Protein AF-A0A1G4W9T1-F1 (afdb_monomer)

Secondary structure (DSSP, 8-state):
--HHHHHHHHHHHHHHHHHHHHHHHHHHHHHHHHHHHHHHHHGGGSEEBTEEHHHHH-HHHHHHHHHHHHHHHHHHHHHHHHHHHHHHHHHHHHHHHHHHHHHHHHHHHT-

Radius of gyration: 24.21 Å; Cα contacts (8 Å, |Δi|>4): 44; chains: 1; bounding box: 53×16×70 Å

Mean predicted aligned error: 12.35 Å

Foldseek 3Di:
DDPVVVVLVVVLVVLVVVVVCVVVLVVVVVVLVVCLVCVLVVQQCDQDPPGRVCVVVNSVVSSVVVVVVSVVVVVVVVVVSVVVSVVVVVVSVVVNVVSVVVVVVVVVVVD

Solvent-accessible surface area (backbone atoms only — not comparable to full-atom values): 6112 Å² total; per-residue (Å²): 136,53,77,65,60,56,50,53,55,50,51,52,50,52,53,50,49,55,59,68,46,48,64,62,54,51,52,54,50,52,49,52,52,51,49,55,69,48,38,36,73,52,57,29,68,46,72,46,106,84,51,30,45,30,81,76,65,35,54,67,56,35,32,51,55,38,43,58,50,43,65,55,48,50,57,52,53,51,48,55,52,49,51,54,52,51,50,52,50,54,53,51,50,53,51,52,53,52,52,52,53,54,52,52,54,49,60,61,74,76,106

Organism: NCBI:txid329186

Sequence (111 aa):
MNNLEKNLDEEERQLKEQLARLPKKKWQIWRLILVGLLGPFILPYLPMKRGPLSERMGYEDSVLLFGGIYLLVIPIACYMHFQKVNQEMCAIESKLIRLKFKKSEITENDI

pLDDT: mean 72.71, std 6.56, range [51.09, 82.19]

Structure (mmCIF, N/CA/C/O backbone):
data_AF-A0A1G4W9T1-F1
#
_entry.id   AF-A0A1G4W9T1-F1
#
loop_
_atom_site.group_PDB
_atom_site.id
_atom_site.type_symbol
_atom_site.label_atom_id
_atom_site.label_alt_id
_atom_site.label_comp_id
_atom_site.label_asym_id
_atom_site.label_entity_id
_atom_site.label_seq_id
_atom_site.pdbx_PDB_ins_code
_atom_site.Cartn_x
_atom_site.Cartn_y
_atom_site.Cartn_z
_atom_site.occupancy
_atom_site.B_iso_or_equiv
_atom_site.auth_seq_id
_atom_site.auth_comp_id
_atom_site.auth_asym_id
_atom_site.auth_atom_id
_atom_site.pdbx_PDB_model_num
ATOM 1 N N . MET A 1 1 ? -31.048 -4.977 31.029 1.00 51.09 1 MET A N 1
ATOM 2 C CA . MET A 1 1 ? -30.233 -4.827 29.804 1.00 51.09 1 MET A CA 1
ATOM 3 C C . MET A 1 1 ? -31.074 -4.135 28.753 1.00 51.09 1 MET A C 1
ATOM 5 O O . MET A 1 1 ? -31.972 -4.746 28.179 1.00 51.09 1 MET A O 1
ATOM 9 N N . ASN A 1 2 ? -30.852 -2.835 28.598 1.00 72.19 2 ASN A N 1
ATOM 10 C CA . ASN A 1 2 ? -31.651 -1.974 27.730 1.00 72.19 2 ASN A CA 1
ATOM 11 C C . ASN A 1 2 ? -31.285 -2.224 26.251 1.00 72.19 2 ASN A C 1
ATOM 13 O O . ASN A 1 2 ? -30.133 -2.527 25.942 1.00 72.19 2 ASN A O 1
ATOM 17 N N . ASN A 1 3 ? -32.230 -2.068 25.313 1.00 71.56 3 ASN A N 1
ATOM 18 C CA . ASN A 1 3 ? -31.944 -2.166 23.862 1.00 71.56 3 ASN A CA 1
ATOM 19 C C . ASN A 1 3 ? -30.837 -1.191 23.412 1.00 71.56 3 ASN A C 1
ATOM 21 O O . ASN A 1 3 ? -30.147 -1.431 22.421 1.00 71.56 3 ASN A O 1
ATOM 25 N N . LEU A 1 4 ? -30.663 -0.101 24.162 1.00 68.94 4 LEU A N 1
ATOM 26 C CA . LEU A 1 4 ? -29.608 0.886 23.978 1.00 68.94 4 LEU A CA 1
ATOM 27 C C . LEU A 1 4 ? -28.219 0.294 24.272 1.00 68.94 4 LEU A C 1
ATOM 29 O O . LEU A 1 4 ? -27.311 0.407 23.459 1.00 68.94 4 LEU A O 1
ATOM 33 N N . GLU A 1 5 ? -28.088 -0.413 25.391 1.00 67.19 5 GLU A N 1
ATOM 34 C CA . GLU A 1 5 ? -26.847 -1.042 25.854 1.00 67.19 5 GLU A CA 1
ATOM 35 C C . GLU A 1 5 ? -26.369 -2.127 24.874 1.00 67.19 5 GLU A C 1
ATOM 37 O O . GLU A 1 5 ? -25.197 -2.174 24.509 1.00 67.19 5 GLU A O 1
ATOM 42 N N . LYS A 1 6 ? -27.313 -2.922 24.348 1.00 74.69 6 LYS A N 1
ATOM 43 C CA . LYS A 1 6 ? -27.054 -3.918 23.297 1.00 74.69 6 LYS A CA 1
ATOM 44 C C . LYS A 1 6 ? -26.558 -3.291 21.988 1.00 74.69 6 LYS A C 1
ATOM 46 O O . LYS A 1 6 ? -25.653 -3.840 21.374 1.00 74.69 6 LYS A O 1
ATOM 51 N N . ASN A 1 7 ? -27.122 -2.154 21.568 1.00 77.38 7 ASN A N 1
ATOM 52 C CA . ASN A 1 7 ? -26.664 -1.449 20.363 1.00 77.38 7 ASN A CA 1
ATOM 53 C C . ASN A 1 7 ? -25.255 -0.865 20.533 1.00 77.38 7 ASN A C 1
ATOM 55 O O . ASN A 1 7 ? -24.448 -0.950 19.613 1.00 77.38 7 ASN A O 1
ATOM 59 N N . LEU A 1 8 ? -24.946 -0.312 21.711 1.00 72.19 8 LEU A N 1
ATOM 60 C CA . LEU A 1 8 ? -23.616 0.221 22.022 1.00 72.19 8 LEU A CA 1
ATOM 61 C C . LEU A 1 8 ? -22.531 -0.867 21.981 1.00 72.19 8 LEU A C 1
ATOM 63 O O . LEU A 1 8 ? -21.461 -0.637 21.420 1.00 72.19 8 LEU A O 1
ATOM 67 N N . ASP A 1 9 ? -22.803 -2.049 22.540 1.00 76.44 9 ASP A N 1
ATOM 68 C CA . ASP A 1 9 ? -21.869 -3.183 22.494 1.00 76.44 9 ASP A CA 1
ATOM 69 C C . ASP A 1 9 ? -21.666 -3.718 21.063 1.00 76.44 9 ASP A C 1
ATOM 71 O O . ASP A 1 9 ? -20.545 -4.065 20.677 1.00 76.44 9 ASP A O 1
ATOM 75 N N . GLU A 1 10 ? -22.719 -3.727 20.239 1.00 81.31 10 GLU A N 1
ATOM 76 C CA . GLU A 1 10 ? -22.633 -4.130 18.831 1.00 81.31 10 GLU A CA 1
ATOM 77 C C . GLU A 1 10 ? -21.798 -3.133 18.001 1.00 81.31 10 GLU A C 1
ATOM 79 O O . GLU A 1 10 ? -20.928 -3.541 17.225 1.00 81.31 10 GLU A O 1
ATOM 84 N N . GLU A 1 11 ? -21.991 -1.823 18.206 1.00 74.81 11 GLU A N 1
ATOM 85 C CA . GLU A 1 11 ? -21.179 -0.773 17.573 1.00 74.81 11 GLU A CA 1
ATOM 86 C C . GLU A 1 11 ? -19.704 -0.859 17.996 1.00 74.81 11 GLU A C 1
ATOM 88 O O . GLU A 1 11 ? -18.811 -0.762 17.148 1.00 74.81 11 GLU A O 1
ATOM 93 N N . GLU A 1 12 ? -19.420 -1.103 19.281 1.00 74.38 12 GLU A N 1
ATOM 94 C CA . GLU A 1 12 ? -18.051 -1.280 19.782 1.00 74.38 12 GLU A CA 1
ATOM 95 C C . GLU A 1 12 ? -17.368 -2.495 19.129 1.00 74.38 12 GLU A C 1
ATOM 97 O O . GLU A 1 12 ? -16.196 -2.430 18.733 1.00 74.38 12 GLU A O 1
ATOM 102 N N . ARG A 1 13 ? -18.109 -3.596 18.943 1.00 77.88 13 ARG A N 1
ATOM 103 C CA . ARG A 1 13 ? -17.638 -4.789 18.224 1.00 77.88 13 ARG A CA 1
ATOM 104 C C . ARG A 1 13 ? -17.318 -4.492 16.762 1.00 77.88 13 ARG A C 1
ATOM 106 O O . ARG A 1 13 ? -16.250 -4.881 16.289 1.00 77.88 13 ARG A O 1
ATOM 113 N N . GLN A 1 14 ? -18.186 -3.763 16.062 1.00 78.50 14 GLN A N 1
ATOM 114 C CA . GLN A 1 14 ? -17.958 -3.375 14.668 1.00 78.50 14 GLN A CA 1
ATOM 115 C C . GLN A 1 14 ? -16.753 -2.438 14.514 1.00 78.50 14 GLN A C 1
ATOM 117 O O . GLN A 1 14 ? -15.969 -2.588 13.575 1.00 78.50 14 GLN A O 1
ATOM 122 N N . LEU A 1 15 ? -16.554 -1.502 15.446 1.00 69.94 15 LEU A N 1
ATOM 123 C CA . LEU A 1 15 ? -15.378 -0.625 15.479 1.00 69.94 15 LEU A CA 1
ATOM 124 C C . LEU A 1 15 ? -14.086 -1.420 15.720 1.00 69.94 15 LEU A C 1
ATOM 126 O O . LEU A 1 15 ? -13.090 -1.185 15.032 1.00 69.94 15 LEU A O 1
ATOM 130 N N . LYS A 1 16 ? -14.104 -2.413 16.619 1.00 70.81 16 LYS A N 1
ATOM 131 C CA . LYS A 1 16 ? -12.974 -3.339 16.823 1.00 70.81 16 LYS A CA 1
ATOM 132 C C . LYS A 1 16 ? -12.699 -4.198 15.592 1.00 70.81 16 LYS A C 1
ATOM 134 O O . LYS A 1 16 ? -11.536 -4.389 15.246 1.00 70.81 16 LYS A O 1
ATOM 139 N N . GLU A 1 17 ? -13.725 -4.672 14.889 1.00 75.38 17 GLU A N 1
ATOM 140 C 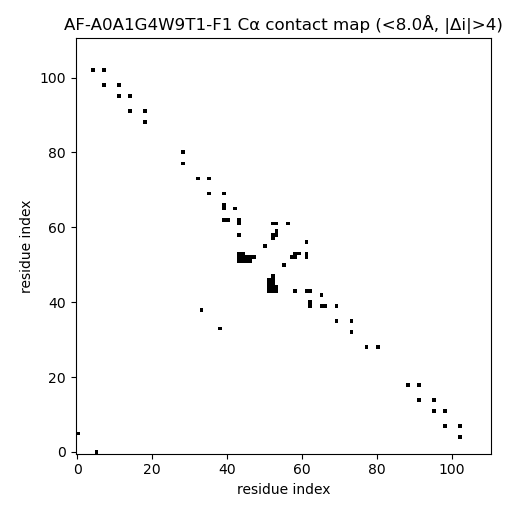CA . GLU A 1 17 ? -13.541 -5.385 13.621 1.00 75.38 17 GLU A CA 1
ATOM 141 C C . GLU A 1 17 ? -12.964 -4.489 12.522 1.00 75.38 17 GLU A C 1
ATOM 143 O O . GLU A 1 17 ? -12.104 -4.930 11.759 1.00 75.38 17 GLU A O 1
ATOM 148 N N . GLN A 1 18 ? -13.389 -3.226 12.434 1.00 66.75 18 GLN A N 1
ATOM 149 C CA . GLN A 1 18 ? -12.793 -2.256 11.512 1.00 66.75 18 GLN A CA 1
ATOM 150 C C . GLN A 1 18 ? -11.319 -2.006 11.851 1.00 66.75 18 GLN A C 1
ATOM 152 O O . GLN A 1 18 ? -10.478 -1.997 10.948 1.00 66.75 18 GLN A O 1
ATOM 157 N N . LEU A 1 19 ? -10.985 -1.922 13.144 1.00 65.94 19 LEU A N 1
ATOM 158 C 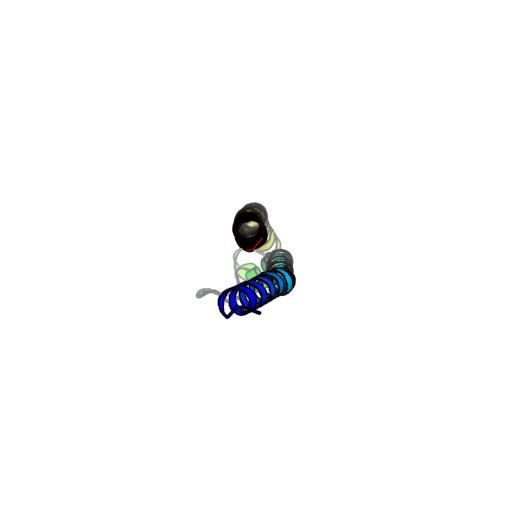CA . LEU A 1 19 ? -9.605 -1.854 13.621 1.00 65.94 19 LEU A CA 1
ATOM 159 C C . LEU A 1 19 ? -8.812 -3.123 13.257 1.00 65.94 19 LEU A C 1
ATOM 161 O O . LEU A 1 19 ? -7.679 -3.046 12.791 1.00 65.94 19 LEU A O 1
ATOM 165 N N . ALA A 1 20 ? -9.426 -4.301 13.367 1.00 65.62 20 ALA A N 1
ATOM 166 C CA . ALA A 1 20 ? -8.830 -5.582 12.989 1.00 65.62 20 ALA A CA 1
ATOM 167 C C . ALA A 1 20 ? -8.730 -5.795 11.465 1.00 65.62 20 ALA A C 1
ATOM 169 O O . ALA A 1 20 ? -7.984 -6.663 11.010 1.00 65.62 20 ALA A O 1
ATOM 170 N N . ARG A 1 21 ? -9.424 -4.994 10.644 1.00 64.81 21 ARG A N 1
ATOM 171 C CA . ARG A 1 21 ? -9.265 -4.980 9.178 1.00 64.81 21 ARG A CA 1
ATOM 172 C C . ARG A 1 21 ? -8.112 -4.090 8.699 1.00 64.81 21 ARG A C 1
ATOM 174 O O . ARG A 1 21 ? -7.645 -4.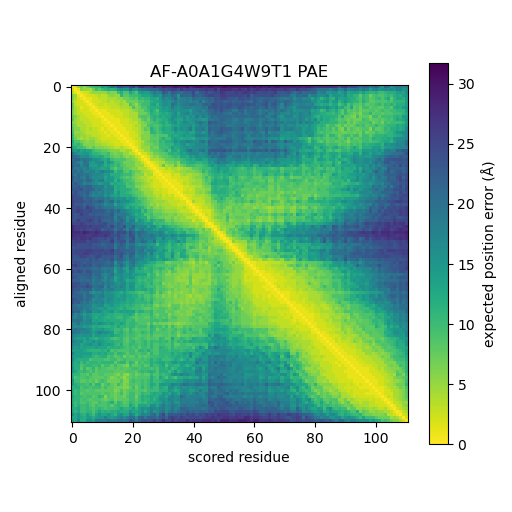294 7.578 1.00 64.81 21 ARG A O 1
ATOM 181 N N . LEU A 1 22 ? -7.578 -3.180 9.521 1.00 62.28 22 LEU A N 1
ATOM 182 C CA . LEU A 1 22 ? -6.371 -2.396 9.201 1.00 62.28 22 LEU A CA 1
ATOM 183 C C . LEU A 1 22 ? -5.126 -3.219 8.799 1.00 62.28 22 LEU A C 1
ATOM 185 O O . LEU A 1 22 ? -4.431 -2.784 7.876 1.00 62.28 22 LEU A O 1
ATOM 189 N N . PRO A 1 23 ? -4.817 -4.410 9.357 1.00 57.22 23 PRO A N 1
ATOM 190 C CA . PRO A 1 23 ? -3.726 -5.239 8.839 1.00 57.22 23 PRO A CA 1
ATOM 191 C C . PRO A 1 23 ? -3.917 -5.657 7.371 1.00 57.22 23 PRO A C 1
ATOM 193 O O . PRO A 1 23 ? -2.926 -5.772 6.653 1.00 57.22 23 PRO A O 1
ATOM 196 N N . LYS A 1 24 ? -5.153 -5.783 6.857 1.00 60.09 24 LYS A N 1
ATOM 197 C CA . LYS A 1 24 ? -5.381 -6.043 5.419 1.00 60.09 24 LYS A CA 1
ATOM 198 C C . LYS A 1 24 ? -4.957 -4.858 4.541 1.00 60.09 24 LYS A C 1
ATOM 200 O O . LYS A 1 24 ? -4.504 -5.071 3.420 1.00 60.09 24 LYS A O 1
ATOM 205 N N . LYS A 1 25 ? -5.008 -3.622 5.054 1.00 60.75 25 LYS A N 1
ATOM 206 C CA . LYS A 1 25 ? -4.431 -2.448 4.373 1.00 60.75 25 LYS A CA 1
ATOM 207 C C . LYS A 1 25 ? -2.901 -2.458 4.376 1.00 60.75 25 LYS A C 1
ATOM 209 O O . LYS A 1 25 ? -2.303 -2.022 3.398 1.00 60.75 25 LYS A O 1
ATOM 214 N N . LYS A 1 26 ? -2.248 -3.031 5.397 1.00 60.00 26 LYS A N 1
ATOM 215 C CA . LYS A 1 26 ? -0.783 -3.241 5.379 1.00 60.00 26 LYS A CA 1
ATOM 216 C C . LYS A 1 26 ? -0.343 -4.167 4.238 1.00 60.00 26 LYS A C 1
ATOM 218 O O . LYS A 1 26 ? 0.735 -3.978 3.683 1.00 60.00 26 LYS A O 1
ATOM 223 N N . TRP A 1 27 ? -1.194 -5.109 3.828 1.00 66.00 27 TRP A N 1
ATOM 224 C CA . TRP A 1 27 ? -0.935 -5.970 2.668 1.00 66.00 27 TRP A CA 1
ATOM 225 C C . TRP A 1 27 ? -0.917 -5.197 1.339 1.00 66.00 27 TRP A C 1
ATOM 227 O O . TRP A 1 27 ? -0.099 -5.476 0.464 1.00 66.00 27 TRP A O 1
ATOM 237 N N . GLN A 1 28 ? -1.774 -4.178 1.188 1.00 66.31 28 GLN A N 1
ATOM 238 C CA . GLN A 1 28 ? -1.725 -3.280 0.026 1.00 66.31 28 GLN A CA 1
ATOM 239 C C . GLN A 1 28 ? -0.432 -2.458 -0.007 1.00 66.31 28 GLN A C 1
ATOM 241 O O . GLN A 1 28 ? 0.123 -2.265 -1.085 1.00 66.31 28 GLN A O 1
ATOM 246 N N . ILE A 1 29 ? 0.078 -2.042 1.157 1.00 67.00 29 ILE A N 1
ATOM 247 C CA . ILE A 1 29 ? 1.368 -1.346 1.275 1.00 67.00 29 ILE A CA 1
ATOM 248 C C . ILE A 1 29 ? 2.506 -2.263 0.824 1.00 67.00 29 ILE A C 1
ATOM 250 O O . ILE A 1 29 ? 3.313 -1.864 -0.009 1.00 67.00 29 ILE A O 1
ATOM 254 N N . TRP A 1 30 ? 2.530 -3.513 1.293 1.00 69.56 30 TRP A N 1
ATOM 255 C CA . TRP A 1 30 ? 3.515 -4.502 0.844 1.00 69.56 30 TRP A CA 1
ATOM 256 C C . TRP A 1 30 ? 3.477 -4.716 -0.670 1.00 69.56 30 TRP A C 1
ATOM 258 O O . TRP A 1 30 ? 4.520 -4.772 -1.312 1.00 69.56 30 TRP A O 1
ATOM 268 N N . ARG A 1 31 ? 2.281 -4.760 -1.265 1.00 74.94 31 ARG A N 1
ATOM 269 C CA . ARG A 1 31 ? 2.117 -4.877 -2.718 1.00 74.94 31 ARG A CA 1
ATOM 270 C C . ARG A 1 31 ? 2.597 -3.629 -3.470 1.00 74.94 31 ARG A C 1
ATOM 272 O O . ARG A 1 31 ? 3.225 -3.773 -4.512 1.00 74.94 31 ARG A O 1
ATOM 279 N N . LEU A 1 32 ? 2.333 -2.426 -2.957 1.00 70.62 32 LEU A N 1
ATOM 280 C CA . LEU A 1 32 ? 2.831 -1.164 -3.524 1.00 70.62 32 LEU A CA 1
ATOM 281 C C . LEU A 1 32 ? 4.355 -1.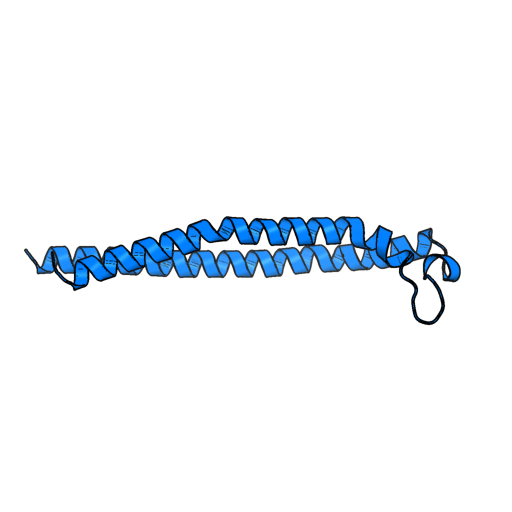060 -3.442 1.00 70.62 32 LEU A C 1
ATOM 283 O O . LEU A 1 32 ? 4.974 -0.650 -4.414 1.00 70.62 32 LEU A O 1
ATOM 287 N N . ILE A 1 33 ? 4.956 -1.478 -2.327 1.00 74.38 33 ILE A N 1
ATOM 288 C CA . ILE A 1 33 ? 6.414 -1.535 -2.163 1.00 74.38 33 ILE A CA 1
ATOM 289 C C . ILE A 1 33 ? 7.014 -2.562 -3.128 1.00 74.38 33 ILE A C 1
ATOM 291 O O . ILE A 1 33 ? 7.989 -2.262 -3.808 1.00 74.38 33 ILE A O 1
ATOM 295 N N . LEU A 1 34 ? 6.402 -3.743 -3.248 1.00 79.69 34 LEU A N 1
ATOM 296 C CA . LEU A 1 34 ? 6.865 -4.801 -4.146 1.00 79.69 34 LEU A CA 1
ATOM 297 C C . LEU A 1 34 ? 6.813 -4.365 -5.621 1.00 79.69 34 LEU A C 1
ATOM 299 O O . LEU A 1 34 ? 7.782 -4.542 -6.353 1.00 79.69 34 LEU A O 1
ATOM 303 N N . VAL A 1 35 ? 5.710 -3.744 -6.051 1.00 76.31 35 VAL A N 1
ATOM 304 C CA . VAL A 1 35 ? 5.574 -3.166 -7.402 1.00 76.31 35 VAL A CA 1
ATOM 305 C C . VAL A 1 35 ? 6.471 -1.935 -7.573 1.00 76.31 35 VAL A C 1
ATOM 307 O O . VAL A 1 35 ? 6.969 -1.693 -8.665 1.00 76.31 35 VAL A O 1
ATOM 310 N N . GLY A 1 36 ? 6.710 -1.184 -6.498 1.00 74.12 36 GLY A N 1
ATOM 311 C CA . GLY A 1 36 ? 7.668 -0.084 -6.405 1.00 74.12 36 GLY A CA 1
ATOM 312 C C . GLY A 1 36 ? 9.090 -0.506 -6.747 1.00 74.12 36 GLY A C 1
ATOM 313 O O . GLY A 1 36 ? 9.768 0.132 -7.543 1.00 74.12 36 GLY A O 1
ATOM 314 N N . LEU A 1 37 ? 9.517 -1.613 -6.148 1.00 78.38 37 LEU A N 1
ATOM 315 C CA . LEU A 1 37 ? 10.873 -2.129 -6.260 1.00 78.38 37 LEU A CA 1
ATOM 316 C C . LEU A 1 37 ? 11.097 -2.888 -7.574 1.00 78.38 37 LEU A C 1
ATOM 318 O O . LEU A 1 37 ? 12.136 -2.730 -8.202 1.00 78.38 37 LEU A O 1
ATOM 322 N N . LEU A 1 38 ? 10.124 -3.701 -8.000 1.00 79.06 38 LEU A N 1
ATOM 323 C CA . LEU A 1 38 ? 10.230 -4.528 -9.210 1.00 79.06 38 LEU A CA 1
ATOM 324 C C . LEU A 1 38 ? 9.817 -3.786 -10.487 1.00 79.06 38 LEU A C 1
ATOM 326 O O . LEU A 1 38 ? 10.288 -4.105 -11.577 1.00 79.06 38 LEU A O 1
ATOM 330 N N . GLY A 1 39 ? 8.946 -2.787 -10.361 1.00 76.06 39 GLY A N 1
ATOM 331 C CA . GLY A 1 39 ? 8.430 -1.976 -11.459 1.00 76.06 39 GLY A CA 1
ATOM 332 C C . GLY A 1 39 ? 9.498 -1.414 -12.397 1.00 76.06 39 GLY A C 1
ATOM 333 O O . GLY A 1 39 ? 9.392 -1.678 -13.593 1.00 76.06 39 GLY A O 1
ATOM 334 N N . PRO A 1 40 ? 10.547 -0.720 -11.916 1.00 73.81 40 PRO A N 1
ATOM 335 C CA . PRO A 1 40 ? 11.569 -0.144 -12.792 1.00 73.81 40 PRO A CA 1
ATOM 336 C C . PRO A 1 40 ? 12.407 -1.185 -13.549 1.00 73.81 40 PRO A C 1
ATOM 338 O O . PRO A 1 40 ? 13.015 -0.839 -14.556 1.00 73.81 40 PRO A O 1
ATOM 341 N N . PHE A 1 41 ? 12.406 -2.452 -13.124 1.00 73.81 41 PHE A N 1
ATOM 342 C CA . PHE A 1 41 ? 13.102 -3.544 -13.814 1.00 73.81 41 PHE A CA 1
ATOM 343 C C . PHE A 1 41 ? 12.218 -4.259 -14.843 1.00 73.81 41 PHE A C 1
ATOM 345 O O . PHE A 1 41 ? 12.724 -4.773 -15.836 1.00 73.81 41 PHE A O 1
ATOM 352 N N . ILE A 1 42 ? 10.897 -4.281 -14.633 1.00 75.81 42 ILE A N 1
ATOM 353 C CA . ILE A 1 42 ? 9.938 -4.965 -15.517 1.00 75.81 42 ILE A CA 1
ATOM 354 C C . ILE A 1 42 ? 9.380 -4.011 -16.588 1.00 75.81 42 ILE A C 1
ATOM 356 O O . ILE A 1 42 ? 9.176 -4.418 -17.732 1.00 75.81 42 ILE A O 1
ATOM 360 N N . LEU A 1 43 ? 9.165 -2.730 -16.257 1.00 72.12 43 LEU A N 1
ATOM 361 C CA . LEU A 1 43 ? 8.643 -1.713 -17.185 1.00 72.12 43 LEU A CA 1
ATOM 362 C C . LEU A 1 43 ? 9.476 -1.507 -18.463 1.00 72.12 43 LEU A C 1
ATOM 364 O O . LEU A 1 43 ? 8.864 -1.322 -19.514 1.00 72.12 43 LEU A O 1
ATOM 368 N N . PRO A 1 44 ? 10.822 -1.557 -18.438 1.00 73.75 44 PRO A N 1
ATOM 369 C CA . PRO A 1 44 ? 11.637 -1.410 -19.646 1.00 73.75 44 PRO A CA 1
ATOM 370 C C . PRO A 1 44 ? 11.377 -2.484 -20.712 1.00 73.75 44 PRO A C 1
ATOM 372 O O . PRO A 1 44 ? 11.570 -2.220 -21.899 1.00 73.75 44 PRO A O 1
ATOM 375 N N . TYR A 1 45 ? 10.923 -3.673 -20.296 1.00 69.88 45 TYR A N 1
ATOM 376 C CA . TYR A 1 45 ? 10.629 -4.812 -21.172 1.00 69.88 45 TYR A CA 1
ATOM 377 C C . TYR A 1 45 ? 9.198 -4.817 -21.719 1.00 69.88 45 TYR A C 1
ATOM 379 O O . TYR A 1 45 ? 8.877 -5.621 -22.594 1.00 69.88 45 TYR A O 1
ATOM 387 N N . LEU A 1 46 ? 8.320 -3.941 -21.221 1.00 72.81 46 LEU A N 1
ATOM 388 C CA . LEU A 1 46 ? 6.939 -3.875 -21.687 1.00 72.81 46 LEU A CA 1
ATOM 389 C C . LEU A 1 46 ? 6.903 -3.333 -23.129 1.00 72.81 46 LEU A C 1
ATOM 391 O O . LEU A 1 46 ? 7.417 -2.238 -23.385 1.00 72.81 46 LEU A O 1
ATOM 395 N N . PRO A 1 47 ? 6.294 -4.063 -24.083 1.00 63.84 47 PRO A N 1
ATOM 396 C CA . PRO A 1 47 ? 6.232 -3.622 -25.466 1.00 63.84 47 PRO A CA 1
ATOM 397 C C . PRO A 1 47 ? 5.323 -2.395 -25.563 1.00 63.84 47 PRO A C 1
ATOM 399 O O . PRO A 1 47 ? 4.102 -2.482 -25.431 1.00 63.84 47 PRO A O 1
ATOM 402 N N . MET A 1 48 ? 5.912 -1.225 -25.800 1.00 69.38 48 MET A N 1
ATOM 403 C CA . MET A 1 48 ? 5.145 -0.047 -26.198 1.00 69.38 48 MET A CA 1
ATOM 404 C C . MET A 1 48 ? 4.786 -0.143 -27.686 1.00 69.38 48 MET A C 1
ATOM 406 O O . MET A 1 48 ? 5.302 -0.999 -28.404 1.00 69.38 48 MET A O 1
ATOM 410 N N . LYS A 1 49 ? 3.942 0.775 -28.188 1.00 65.44 49 LYS A N 1
ATOM 411 C CA . LYS A 1 49 ? 3.462 0.861 -29.596 1.00 65.44 49 LYS A CA 1
ATOM 412 C C . LYS A 1 49 ? 4.553 0.833 -30.683 1.00 65.44 49 LYS A C 1
ATOM 414 O O . LYS A 1 49 ? 4.264 0.930 -31.869 1.00 65.44 49 LYS A O 1
ATOM 419 N N . ARG A 1 50 ? 5.811 0.816 -30.277 1.00 66.12 50 ARG A N 1
ATOM 420 C CA . ARG A 1 50 ? 6.986 1.122 -31.062 1.00 66.12 50 ARG A CA 1
ATOM 421 C C . ARG A 1 50 ? 8.150 0.153 -30.741 1.00 66.12 50 ARG A C 1
ATOM 423 O O . ARG A 1 50 ? 9.237 0.343 -31.275 1.00 66.12 50 ARG A O 1
ATOM 430 N N . GLY A 1 51 ? 7.922 -0.879 -29.922 1.00 66.56 51 GLY A N 1
ATOM 431 C CA . GLY A 1 51 ? 8.942 -1.804 -29.399 1.00 66.56 51 GLY A CA 1
ATOM 432 C C . GLY A 1 51 ? 9.261 -1.542 -27.917 1.00 66.56 51 GLY A C 1
ATOM 433 O O . GLY A 1 51 ? 8.830 -0.511 -27.385 1.00 66.56 51 GLY A O 1
ATOM 434 N N . PRO A 1 52 ? 9.955 -2.466 -27.230 1.00 70.00 52 PRO A N 1
ATOM 435 C CA . PRO A 1 52 ? 10.370 -2.283 -25.842 1.00 70.00 52 PRO A CA 1
ATOM 436 C C . PRO A 1 52 ? 11.342 -1.099 -25.708 1.00 70.00 52 PRO A C 1
ATOM 438 O O . PRO A 1 52 ? 12.156 -0.824 -26.592 1.00 70.00 52 PRO A O 1
ATOM 441 N N . LEU A 1 53 ? 11.237 -0.361 -24.598 1.00 66.12 53 LEU A N 1
ATOM 442 C CA . LEU A 1 53 ? 12.092 0.803 -24.317 1.00 66.12 53 LEU A CA 1
ATOM 443 C C . LEU A 1 53 ? 13.571 0.405 -24.214 1.00 66.12 53 LEU A C 1
ATOM 445 O O . LEU A 1 53 ? 14.436 1.150 -24.680 1.00 66.12 53 LEU A O 1
ATOM 449 N N . SER A 1 54 ? 13.832 -0.807 -23.715 1.00 65.94 54 SER A N 1
ATOM 450 C CA . SER A 1 54 ? 15.168 -1.396 -23.626 1.00 65.94 54 SER A CA 1
ATOM 451 C C . SER A 1 54 ? 15.889 -1.515 -24.975 1.00 65.94 54 SER A C 1
ATOM 453 O O . SER A 1 54 ? 17.101 -1.329 -25.014 1.00 65.94 54 SER A O 1
ATOM 455 N N . GLU A 1 55 ? 15.178 -1.755 -26.083 1.00 68.56 55 GLU A N 1
ATOM 456 C CA . GLU A 1 55 ? 15.772 -1.814 -27.433 1.00 68.56 55 GLU A CA 1
ATOM 457 C C . GLU A 1 55 ? 15.996 -0.428 -28.054 1.00 68.56 55 GLU A C 1
ATOM 459 O O . GLU A 1 55 ? 16.788 -0.284 -28.981 1.00 68.56 55 GLU A O 1
ATOM 464 N N . ARG A 1 56 ? 15.294 0.603 -27.570 1.00 70.50 56 ARG A N 1
ATOM 465 C CA . ARG A 1 56 ? 15.309 1.951 -28.165 1.00 70.50 56 ARG A CA 1
ATOM 466 C C . ARG A 1 56 ? 16.315 2.896 -27.532 1.00 70.50 56 ARG A C 1
ATOM 468 O O . ARG A 1 56 ? 16.900 3.707 -28.239 1.00 70.50 56 ARG A O 1
ATOM 475 N N . MET A 1 57 ? 16.445 2.834 -26.212 1.00 71.31 57 MET A N 1
ATOM 476 C CA . MET A 1 57 ? 17.325 3.704 -25.425 1.00 71.31 57 MET A CA 1
ATOM 477 C C . MET A 1 57 ? 18.471 2.931 -24.767 1.00 71.31 57 MET A C 1
ATOM 479 O O . MET A 1 57 ? 19.372 3.539 -24.213 1.00 71.31 57 MET A O 1
ATOM 483 N N . GLY A 1 58 ? 18.456 1.598 -24.839 1.00 74.94 58 GLY A N 1
ATOM 484 C CA . GLY A 1 58 ? 19.308 0.756 -24.012 1.00 74.94 58 GLY A CA 1
ATOM 485 C C . GLY A 1 58 ? 18.646 0.454 -22.667 1.00 74.94 58 GLY A C 1
ATOM 486 O O . GLY A 1 58 ? 17.832 1.221 -22.138 1.00 74.94 58 GLY A O 1
ATOM 487 N N . TYR A 1 59 ? 18.970 -0.717 -22.122 1.00 74.81 59 TYR A N 1
ATOM 488 C CA . TYR A 1 59 ? 18.421 -1.181 -20.850 1.00 74.81 59 TYR A CA 1
ATOM 489 C C . TYR A 1 59 ? 18.835 -0.268 -19.689 1.00 74.81 59 TYR A C 1
ATOM 491 O O . TYR A 1 59 ? 17.989 0.098 -18.879 1.00 74.81 59 TYR A O 1
ATOM 499 N N . GLU A 1 60 ? 20.101 0.155 -19.651 1.00 75.88 60 GLU A N 1
ATOM 500 C CA . GLU A 1 60 ? 20.643 0.983 -18.566 1.00 75.88 60 GLU A CA 1
ATOM 501 C C . GLU A 1 60 ? 19.942 2.345 -18.461 1.00 75.88 60 GLU A C 1
ATOM 503 O O . GLU A 1 60 ? 19.438 2.689 -17.391 1.00 75.88 60 GLU A O 1
ATOM 508 N N . ASP A 1 61 ? 19.802 3.065 -19.577 1.00 78.56 61 ASP A N 1
ATOM 509 C CA . ASP A 1 61 ? 19.114 4.364 -19.611 1.00 78.56 61 ASP A CA 1
ATOM 510 C C . ASP A 1 61 ? 17.620 4.242 -19.278 1.00 78.56 61 ASP A C 1
ATOM 512 O O . ASP A 1 61 ? 17.055 5.087 -18.580 1.00 78.56 61 ASP A O 1
ATOM 516 N N . SER A 1 62 ? 16.970 3.158 -19.712 1.00 77.94 62 SER A N 1
ATOM 517 C CA . SER A 1 62 ?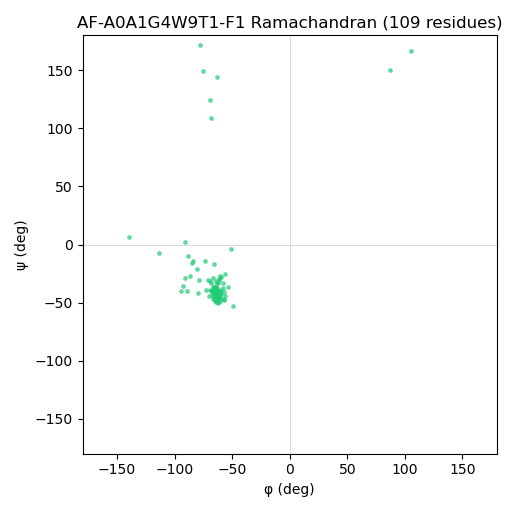 15.561 2.904 -19.389 1.00 77.94 62 SER A CA 1
ATOM 518 C C . SER A 1 62 ? 15.360 2.661 -17.889 1.00 77.94 62 SER A C 1
ATOM 520 O O . SER A 1 62 ? 14.439 3.214 -17.285 1.00 77.94 62 SER A O 1
ATOM 522 N N . VAL A 1 63 ? 16.228 1.854 -17.271 1.00 78.12 63 VAL A N 1
ATOM 523 C CA . VAL A 1 63 ? 16.191 1.561 -15.830 1.00 78.12 63 VAL A CA 1
ATOM 524 C C . VAL A 1 63 ? 16.480 2.821 -15.014 1.00 78.12 63 VAL A C 1
ATOM 526 O O . VAL A 1 63 ? 15.795 3.062 -14.023 1.00 78.12 63 VAL A O 1
ATOM 529 N N . LEU A 1 64 ? 17.433 3.656 -15.440 1.00 80.94 64 LEU A N 1
ATOM 530 C CA . LEU A 1 64 ? 17.737 4.941 -14.800 1.00 80.94 64 LEU A CA 1
ATOM 531 C C . LEU A 1 64 ? 16.544 5.902 -14.835 1.00 80.94 64 LEU A C 1
ATOM 533 O O . LEU A 1 64 ? 16.202 6.500 -13.812 1.00 80.94 64 LEU A O 1
ATOM 537 N N . LEU A 1 65 ? 15.870 6.014 -15.981 1.00 80.88 65 LEU A N 1
ATOM 538 C CA . LEU A 1 65 ? 14.717 6.897 -16.151 1.00 80.88 65 LEU A CA 1
ATOM 539 C C . LEU A 1 65 ? 13.541 6.458 -15.270 1.00 80.88 65 LEU A C 1
ATOM 541 O O . LEU A 1 65 ? 12.983 7.266 -14.523 1.00 80.88 65 LEU A O 1
ATOM 545 N N . PHE A 1 66 ? 13.189 5.169 -15.293 1.00 79.25 66 PHE A N 1
ATOM 546 C CA . PHE A 1 66 ? 12.141 4.652 -14.414 1.00 79.25 66 PHE A CA 1
ATOM 547 C C . PHE A 1 66 ? 12.558 4.698 -12.942 1.00 79.25 66 PHE A C 1
ATOM 549 O O . PHE A 1 66 ? 11.744 5.077 -12.104 1.00 79.25 66 PHE A O 1
ATOM 556 N N . GLY A 1 67 ? 13.814 4.395 -12.617 1.00 80.56 67 GLY A N 1
ATOM 557 C CA . GLY A 1 67 ? 14.361 4.510 -11.266 1.00 80.56 67 GLY A CA 1
ATOM 558 C C . GLY A 1 67 ? 14.217 5.924 -10.697 1.00 80.56 67 GLY A C 1
ATOM 559 O O . GLY A 1 67 ? 13.746 6.082 -9.571 1.00 80.56 67 GLY A O 1
ATOM 560 N N . GLY A 1 68 ? 14.514 6.954 -11.496 1.00 82.19 68 GLY A N 1
ATOM 561 C CA . GLY A 1 68 ? 14.316 8.355 -11.116 1.00 82.19 68 GLY A CA 1
ATOM 562 C C . GLY A 1 68 ? 12.849 8.705 -10.841 1.00 82.19 68 GLY A C 1
ATOM 563 O O . GLY A 1 68 ? 12.544 9.366 -9.849 1.00 82.19 68 GLY A O 1
ATOM 564 N N . ILE A 1 69 ? 11.920 8.208 -11.663 1.00 82.06 69 ILE A N 1
ATOM 565 C CA . ILE A 1 69 ? 10.476 8.400 -11.447 1.00 82.06 69 ILE A CA 1
ATOM 566 C C . ILE A 1 69 ? 10.020 7.692 -10.165 1.00 82.06 69 ILE A C 1
ATOM 568 O O . ILE A 1 69 ? 9.321 8.284 -9.342 1.00 82.06 69 ILE A O 1
ATOM 572 N N . TYR A 1 70 ? 10.431 6.439 -9.960 1.00 80.75 70 TYR A N 1
ATOM 573 C CA . TYR A 1 70 ? 10.069 5.664 -8.773 1.00 80.75 70 TYR A CA 1
ATOM 574 C C . TYR A 1 70 ? 10.615 6.289 -7.484 1.00 80.75 70 TYR A C 1
ATOM 576 O O . TYR A 1 70 ? 9.923 6.258 -6.465 1.00 80.75 70 TYR A O 1
ATOM 584 N N . LEU A 1 71 ? 11.784 6.934 -7.531 1.00 81.94 71 LEU A N 1
ATOM 585 C CA . LEU A 1 71 ? 12.355 7.655 -6.391 1.00 81.94 71 LEU A CA 1
ATOM 586 C C . LEU A 1 71 ? 11.459 8.805 -5.909 1.00 81.94 71 LEU A C 1
ATOM 588 O O . LEU A 1 71 ? 11.431 9.084 -4.715 1.00 81.94 71 LEU A O 1
ATOM 592 N N . LEU A 1 72 ? 10.685 9.433 -6.798 1.00 80.94 72 LEU A N 1
ATOM 593 C CA . LEU A 1 72 ? 9.714 10.471 -6.433 1.00 80.94 72 LEU A CA 1
ATOM 594 C C . LEU A 1 72 ? 8.332 9.893 -6.109 1.00 80.94 72 LEU A C 1
ATOM 596 O O . LEU A 1 72 ? 7.673 10.331 -5.166 1.00 80.94 72 LEU A O 1
ATOM 600 N N . VAL A 1 73 ? 7.886 8.889 -6.865 1.00 80.62 73 VAL A N 1
ATOM 601 C CA . VAL A 1 73 ? 6.539 8.320 -6.726 1.00 80.62 73 VAL A CA 1
ATOM 602 C C . VAL A 1 73 ? 6.399 7.482 -5.453 1.00 80.62 73 VAL A C 1
ATOM 604 O O . VAL A 1 73 ? 5.367 7.573 -4.790 1.00 80.62 73 VAL A O 1
ATOM 607 N N . ILE A 1 74 ? 7.415 6.697 -5.071 1.00 78.94 74 ILE A N 1
ATOM 608 C CA . ILE A 1 74 ? 7.353 5.826 -3.883 1.00 78.94 74 ILE A CA 1
ATOM 609 C C . IL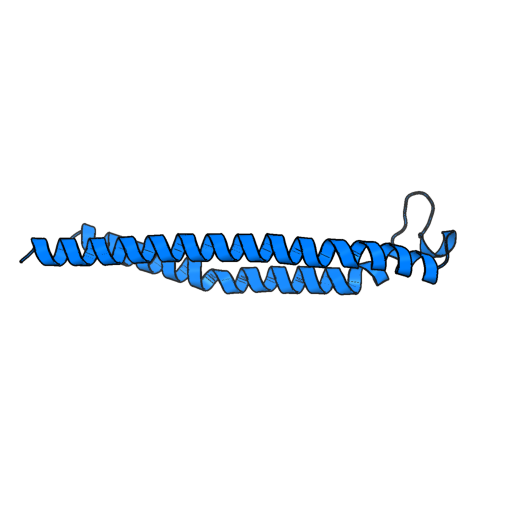E A 1 74 ? 7.163 6.639 -2.589 1.00 78.94 74 ILE A C 1
ATOM 611 O O . ILE A 1 74 ? 6.233 6.319 -1.843 1.00 78.94 74 ILE A O 1
ATOM 615 N N . PRO A 1 75 ? 7.952 7.695 -2.299 1.00 78.50 75 PRO A N 1
ATOM 616 C CA . PRO A 1 75 ? 7.765 8.501 -1.093 1.00 78.50 75 PRO A CA 1
ATOM 617 C C . PRO A 1 75 ? 6.397 9.177 -1.041 1.00 78.50 75 PRO A C 1
ATOM 619 O O . PRO A 1 75 ? 5.747 9.151 0.003 1.00 78.50 75 PRO A O 1
ATOM 622 N N . ILE A 1 76 ? 5.929 9.732 -2.165 1.00 81.50 76 ILE A N 1
ATOM 623 C CA . ILE A 1 76 ? 4.624 10.404 -2.249 1.00 81.50 76 ILE A CA 1
ATOM 624 C C . ILE A 1 76 ? 3.492 9.401 -2.005 1.00 81.50 76 ILE A C 1
ATOM 626 O O . ILE A 1 76 ? 2.598 9.656 -1.196 1.00 81.50 76 ILE A O 1
ATOM 630 N N . ALA A 1 77 ? 3.549 8.234 -2.652 1.00 75.69 77 ALA A N 1
ATOM 631 C CA . ALA A 1 77 ? 2.562 7.176 -2.475 1.00 75.69 77 ALA A CA 1
ATOM 632 C C . ALA A 1 77 ? 2.543 6.655 -1.029 1.00 75.69 77 ALA A C 1
ATOM 634 O O . ALA A 1 77 ? 1.467 6.511 -0.443 1.00 75.69 77 ALA A O 1
ATOM 635 N N . CYS A 1 78 ? 3.716 6.435 -0.426 1.00 75.94 78 CYS A N 1
ATOM 636 C CA . CYS A 1 78 ? 3.837 6.071 0.985 1.00 75.94 78 CYS A CA 1
ATOM 637 C C . CYS A 1 78 ? 3.253 7.150 1.901 1.00 75.94 78 CYS A C 1
ATOM 639 O O . CYS A 1 78 ? 2.489 6.820 2.805 1.00 75.94 78 CYS A O 1
ATOM 641 N N . TYR A 1 79 ? 3.554 8.426 1.657 1.00 77.62 79 TYR A N 1
ATOM 642 C CA . TYR A 1 79 ? 3.076 9.536 2.479 1.00 77.62 79 TYR A CA 1
ATOM 643 C C . TYR A 1 79 ? 1.552 9.678 2.434 1.00 77.62 79 TYR A C 1
ATOM 645 O O . TYR A 1 79 ? 0.902 9.708 3.480 1.00 77.62 79 TYR A O 1
ATOM 653 N N . MET A 1 80 ? 0.960 9.690 1.235 1.00 73.50 80 MET A N 1
ATOM 654 C CA . MET A 1 80 ? -0.495 9.766 1.071 1.00 73.50 80 MET A CA 1
ATOM 655 C C . MET A 1 80 ? -1.199 8.574 1.720 1.00 73.50 80 MET A C 1
ATOM 657 O O . MET A 1 80 ? -2.225 8.728 2.385 1.00 73.50 80 MET A O 1
ATOM 661 N N . HIS A 1 81 ? -0.645 7.372 1.551 1.00 69.94 81 HIS A N 1
ATOM 662 C CA . HIS A 1 81 ? -1.226 6.168 2.127 1.00 69.94 81 HIS A CA 1
ATOM 663 C C . HIS A 1 81 ? -1.097 6.150 3.656 1.00 69.94 81 HIS A C 1
ATOM 665 O O . HIS A 1 81 ? -2.034 5.743 4.345 1.00 69.94 81 HIS A O 1
ATOM 671 N N . PHE A 1 82 ? 0.030 6.613 4.201 1.00 69.06 82 PHE A N 1
ATOM 672 C CA . PHE A 1 82 ? 0.234 6.724 5.643 1.00 69.06 82 PHE A CA 1
ATOM 673 C C . PHE A 1 82 ? -0.710 7.758 6.261 1.00 69.06 82 PHE A C 1
ATOM 675 O O . PHE A 1 82 ? -1.373 7.452 7.249 1.00 69.06 82 PHE A O 1
ATOM 682 N N . GLN A 1 83 ? -0.863 8.935 5.641 1.00 73.38 83 GLN A N 1
ATOM 683 C CA . GLN A 1 83 ? -1.839 9.935 6.082 1.00 73.38 83 GLN A CA 1
ATOM 684 C C . GLN A 1 83 ? -3.259 9.373 6.106 1.00 73.38 83 GLN A C 1
ATOM 686 O O . GLN A 1 83 ? -3.963 9.536 7.099 1.00 73.38 83 GLN A O 1
ATOM 691 N N . LYS A 1 84 ? -3.676 8.683 5.039 1.00 73.31 84 LYS A N 1
ATOM 692 C CA . LYS A 1 84 ? -5.034 8.143 4.936 1.00 73.31 84 LYS A CA 1
ATOM 693 C C . LYS A 1 84 ? -5.315 7.089 6.008 1.00 73.31 84 LYS A C 1
ATOM 695 O O . LYS A 1 84 ? -6.378 7.099 6.619 1.00 73.31 84 LYS A O 1
ATOM 700 N N . VAL A 1 85 ? -4.349 6.207 6.270 1.00 69.12 85 VAL A N 1
ATOM 701 C CA . VAL A 1 85 ? -4.443 5.212 7.350 1.00 69.12 85 VAL A CA 1
ATOM 702 C C . VAL A 1 85 ? -4.495 5.890 8.720 1.00 69.12 85 VAL A C 1
ATOM 704 O O . VAL A 1 85 ? -5.321 5.516 9.548 1.00 69.12 85 VAL A O 1
ATOM 707 N N . ASN A 1 86 ? -3.664 6.907 8.945 1.00 69.44 86 ASN A N 1
ATOM 708 C CA . ASN A 1 86 ? -3.616 7.626 10.214 1.00 69.44 86 ASN A CA 1
ATOM 709 C C . ASN A 1 86 ? -4.914 8.407 10.490 1.00 69.44 86 ASN A C 1
ATOM 711 O O . ASN A 1 86 ? -5.432 8.384 11.603 1.00 69.44 86 ASN A O 1
ATOM 715 N N . GLN A 1 87 ? -5.485 9.049 9.468 1.00 74.88 87 GLN A N 1
ATOM 716 C CA . GLN A 1 87 ? -6.771 9.743 9.574 1.00 74.88 87 GLN A CA 1
ATOM 717 C C . GLN A 1 87 ? -7.914 8.783 9.898 1.00 74.88 87 GLN A C 1
ATOM 719 O O . GLN A 1 87 ? -8.736 9.075 10.763 1.00 74.88 87 GLN A O 1
ATOM 724 N N . GLU A 1 88 ? -7.959 7.626 9.236 1.00 71.88 88 GLU A N 1
ATOM 725 C CA . GLU A 1 88 ? -8.972 6.613 9.528 1.00 71.88 88 GLU A CA 1
ATOM 726 C C . GLU A 1 88 ? -8.824 6.044 10.943 1.00 71.88 88 GLU A C 1
ATOM 728 O O . GLU A 1 88 ? -9.827 5.897 11.638 1.00 71.88 88 GLU A O 1
ATOM 733 N N . MET A 1 89 ? -7.594 5.786 11.402 1.00 70.50 89 MET A N 1
ATOM 734 C CA . MET A 1 89 ? -7.341 5.356 12.781 1.00 70.50 89 MET A CA 1
ATOM 735 C C . MET A 1 89 ? -7.811 6.402 13.795 1.00 70.50 89 MET A C 1
ATOM 737 O O . MET A 1 89 ? -8.565 6.066 14.703 1.00 70.50 89 MET A O 1
ATOM 741 N N . CYS A 1 90 ? -7.444 7.669 13.598 1.00 72.44 90 CYS A N 1
ATOM 742 C CA . CYS A 1 90 ? -7.815 8.761 14.497 1.00 72.44 90 CYS A CA 1
ATOM 743 C C . CYS A 1 90 ? -9.341 8.995 14.533 1.00 72.44 90 CYS A C 1
ATOM 745 O O . CYS A 1 90 ? -9.927 9.240 15.591 1.00 72.44 90 CYS A O 1
ATOM 747 N N . ALA A 1 91 ? -10.021 8.846 13.390 1.00 77.06 91 ALA A N 1
ATOM 748 C CA . ALA A 1 91 ? -11.477 8.933 13.310 1.00 77.06 91 ALA A CA 1
ATOM 749 C C . ALA A 1 91 ? -12.181 7.770 14.033 1.00 77.06 91 ALA A C 1
ATOM 751 O O . ALA A 1 91 ? -13.195 7.983 14.700 1.00 77.06 91 ALA A O 1
ATOM 752 N N . ILE A 1 92 ? -11.653 6.547 13.914 1.00 74.62 92 ILE A N 1
ATOM 753 C CA . ILE A 1 92 ? -12.166 5.362 14.618 1.00 74.62 92 ILE A CA 1
ATOM 754 C C . ILE A 1 92 ? -11.959 5.510 16.129 1.00 74.62 92 ILE A C 1
ATOM 756 O O . ILE A 1 92 ? -12.893 5.289 16.898 1.00 74.62 92 ILE A O 1
ATOM 760 N N . GLU A 1 93 ? -10.774 5.941 16.553 1.00 75.00 93 GLU A N 1
ATOM 761 C CA . GLU A 1 93 ? -10.430 6.134 17.962 1.00 75.00 93 GLU A CA 1
ATOM 762 C C . GLU A 1 93 ? -11.309 7.208 18.616 1.00 75.00 93 GLU A C 1
ATOM 764 O O . GLU A 1 93 ? -11.903 6.975 19.669 1.00 75.00 93 GLU A O 1
ATOM 769 N N . SER A 1 94 ? -11.520 8.336 17.930 1.00 77.38 94 SER A N 1
ATOM 770 C CA . SER A 1 94 ? -12.425 9.398 18.389 1.00 77.38 94 SER A CA 1
ATOM 771 C C . SER A 1 94 ? -13.871 8.912 18.559 1.00 77.38 94 SER A C 1
ATOM 773 O O . SER A 1 94 ? -14.549 9.291 19.518 1.00 77.38 94 SER A O 1
ATOM 775 N N . LYS A 1 95 ? -14.363 8.056 17.650 1.00 79.06 95 LYS A N 1
ATOM 776 C CA . LYS A 1 95 ? -15.703 7.454 17.765 1.00 79.06 95 LYS A CA 1
ATOM 777 C C . LYS A 1 95 ? -15.804 6.513 18.963 1.00 79.06 95 LYS A C 1
ATOM 779 O O . LYS A 1 95 ? -16.804 6.549 19.675 1.00 79.06 95 LYS A O 1
ATOM 784 N N . LEU A 1 96 ? -14.768 5.717 19.208 1.00 76.12 96 LEU A N 1
ATOM 785 C CA . LEU A 1 96 ? -14.716 4.769 20.320 1.00 76.12 96 LEU A CA 1
ATOM 786 C C . LEU A 1 96 ? -14.684 5.503 21.671 1.00 76.12 96 LEU A C 1
ATOM 788 O O . LEU A 1 96 ? -15.424 5.148 22.587 1.00 76.12 96 LEU A O 1
ATOM 792 N N . ILE A 1 97 ? -13.914 6.593 21.768 1.00 78.94 97 ILE A N 1
ATOM 793 C CA . ILE A 1 97 ? -13.886 7.465 22.951 1.00 78.94 97 ILE A CA 1
ATOM 794 C C . ILE A 1 97 ? -15.275 8.061 23.219 1.00 78.94 97 ILE A C 1
ATOM 796 O O . ILE A 1 97 ? -15.760 7.985 24.347 1.00 78.94 97 ILE A O 1
ATOM 800 N N . ARG A 1 98 ? -15.955 8.594 22.193 1.00 81.25 98 ARG A N 1
ATOM 801 C CA . ARG A 1 98 ? -17.324 9.124 22.340 1.00 81.25 98 ARG A CA 1
ATOM 802 C C . ARG A 1 98 ? -18.320 8.070 22.819 1.00 81.25 98 ARG A C 1
ATOM 804 O O . ARG A 1 98 ? -19.140 8.370 23.680 1.00 81.25 98 ARG A O 1
ATOM 811 N N . LEU A 1 99 ? -18.252 6.854 22.279 1.00 78.94 99 LEU A N 1
ATOM 812 C CA . LEU A 1 99 ? -19.112 5.747 22.708 1.00 78.94 99 LEU A CA 1
ATOM 813 C C . LEU A 1 99 ? -18.875 5.378 24.173 1.00 78.94 99 LEU A C 1
ATOM 815 O O . LEU A 1 99 ? -19.833 5.175 24.915 1.00 78.94 99 LEU A O 1
ATOM 819 N N . LYS A 1 100 ? -17.612 5.365 24.608 1.00 77.81 100 LYS A N 1
ATOM 820 C CA . LYS A 1 100 ? -17.246 5.074 25.995 1.00 77.81 100 LYS A CA 1
ATOM 821 C C . LYS A 1 100 ? -17.784 6.127 26.970 1.00 77.81 100 LYS A C 1
ATOM 823 O O . LYS A 1 100 ? -18.356 5.750 27.987 1.00 77.81 100 LYS A O 1
ATOM 828 N N . PHE A 1 101 ? -17.667 7.412 26.626 1.00 79.44 101 PHE A N 1
ATOM 829 C CA . PHE A 1 101 ? -18.258 8.511 27.403 1.00 79.44 101 PHE A CA 1
ATOM 830 C C . PHE A 1 101 ? -19.785 8.414 27.473 1.00 79.44 101 PHE A C 1
ATOM 832 O O . PHE A 1 101 ? -20.371 8.548 28.542 1.00 79.44 101 PHE A O 1
ATOM 839 N N . LYS A 1 102 ? -20.436 8.112 26.345 1.00 79.19 102 LYS A N 1
ATOM 840 C CA . LYS A 1 102 ? -21.891 7.950 26.306 1.00 79.19 102 LYS A CA 1
ATOM 841 C C . LYS A 1 102 ? -22.353 6.778 27.178 1.00 79.19 102 LYS A C 1
ATOM 843 O O . LYS A 1 102 ? -23.369 6.889 27.849 1.00 79.19 102 LYS A O 1
ATOM 848 N N . LYS A 1 103 ? -21.594 5.675 27.211 1.00 75.31 103 LYS A N 1
ATOM 849 C CA . LYS A 1 103 ?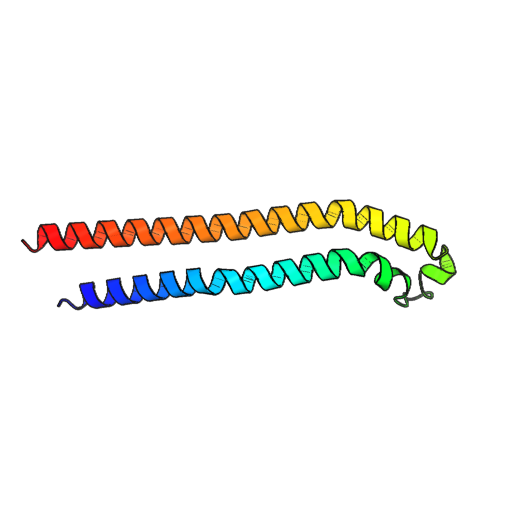 -21.870 4.525 28.086 1.00 75.31 103 LYS A CA 1
ATOM 850 C C . LYS A 1 103 ? -21.758 4.905 29.567 1.00 75.31 103 LYS A C 1
ATOM 852 O O . LYS A 1 103 ? -22.664 4.573 30.318 1.00 75.31 103 LYS A O 1
ATOM 857 N N . SER A 1 104 ? -20.712 5.637 29.971 1.00 76.00 104 SER A N 1
ATOM 858 C CA . SER A 1 104 ? -20.557 6.081 31.367 1.00 76.00 104 SER A CA 1
ATOM 859 C C . SER A 1 104 ? -21.650 7.054 31.809 1.00 76.00 104 SER A C 1
ATOM 861 O O . SER A 1 104 ? -22.157 6.919 32.913 1.00 76.00 104 SER A O 1
ATOM 863 N N . GLU A 1 105 ? -22.063 7.974 30.936 1.00 77.56 105 GLU A N 1
ATOM 864 C CA . GLU A 1 105 ? -23.116 8.955 31.233 1.00 77.56 105 GLU A CA 1
ATOM 865 C C . GLU A 1 105 ? -24.502 8.298 31.378 1.00 77.56 105 GLU A C 1
ATOM 867 O O . GLU A 1 105 ? -25.318 8.723 32.191 1.00 77.56 105 GLU A O 1
ATOM 872 N N . ILE A 1 106 ? -24.770 7.228 30.620 1.00 72.50 106 ILE A N 1
ATOM 873 C CA . ILE A 1 106 ? -25.998 6.431 30.770 1.00 72.50 106 ILE A CA 1
ATOM 874 C C . ILE A 1 106 ? -25.964 5.648 32.087 1.00 72.50 106 ILE A C 1
ATOM 876 O O . ILE A 1 106 ? -26.948 5.646 32.811 1.00 72.50 106 ILE A O 1
ATOM 880 N N . THR A 1 107 ? -24.829 5.027 32.428 1.00 65.25 107 THR A N 1
ATOM 881 C CA . THR A 1 107 ? -24.671 4.294 33.695 1.00 65.25 107 THR A CA 1
ATOM 882 C C .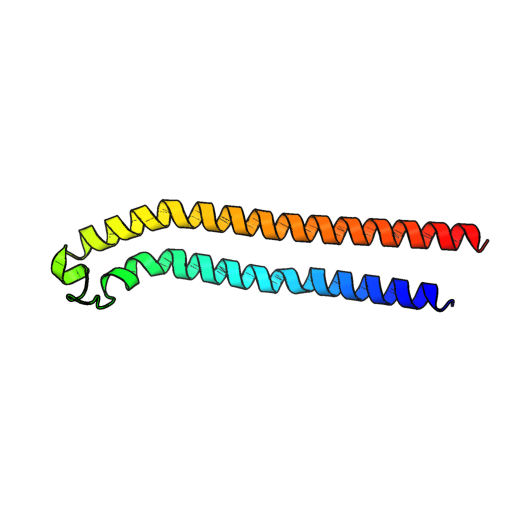 THR A 1 107 ? -24.781 5.203 34.921 1.00 65.25 107 THR A C 1
ATOM 884 O O . THR A 1 107 ? -25.254 4.744 35.950 1.00 65.25 107 THR A O 1
ATOM 887 N N . GLU A 1 108 ? -24.379 6.472 34.825 1.00 67.69 108 GLU A N 1
ATOM 888 C CA . GLU A 1 108 ? -24.501 7.453 35.913 1.00 67.69 108 GLU A CA 1
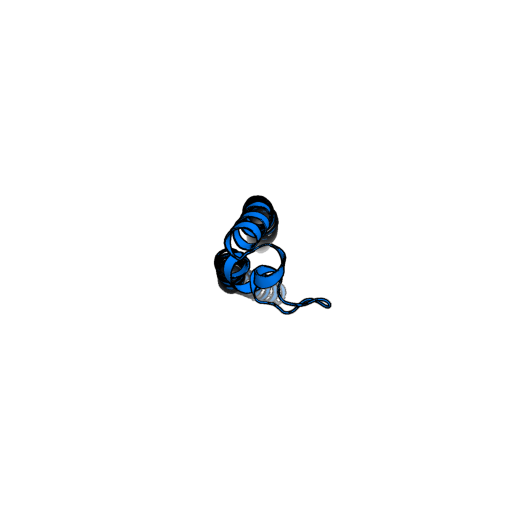ATOM 889 C C . GLU A 1 108 ? -25.923 8.027 36.050 1.00 67.69 108 GLU A C 1
ATOM 891 O O . GLU A 1 108 ? -26.341 8.327 37.160 1.00 67.69 108 GLU A O 1
ATOM 896 N N . ASN A 1 109 ? -26.689 8.127 34.954 1.00 61.59 109 ASN A N 1
ATOM 897 C CA . ASN A 1 109 ? -28.095 8.563 34.981 1.00 61.59 109 ASN A CA 1
ATOM 898 C C . ASN A 1 109 ? -29.105 7.437 35.303 1.00 61.59 109 ASN A C 1
ATOM 900 O O . ASN A 1 109 ? -30.270 7.735 35.558 1.00 61.59 109 ASN A O 1
ATOM 904 N N . ASP A 1 110 ? -28.695 6.165 35.247 1.00 55.34 110 ASP A N 1
ATOM 905 C CA . ASP A 1 110 ? -29.510 4.990 35.621 1.00 55.34 110 ASP A CA 1
ATOM 906 C C . ASP A 1 110 ? -29.348 4.589 37.116 1.00 55.34 110 ASP A C 1
ATOM 908 O O . ASP A 1 110 ? -29.941 3.593 37.544 1.00 55.34 110 ASP A O 1
ATOM 912 N N . ILE A 1 111 ? -28.556 5.334 37.911 1.00 52.00 111 ILE A N 1
ATOM 913 C CA . ILE A 1 111 ? -28.384 5.187 39.379 1.00 52.00 111 ILE A CA 1
ATOM 914 C C . ILE A 1 111 ? -29.175 6.280 40.100 1.00 52.00 111 ILE A C 1
ATOM 916 O O . ILE A 1 111 ? -29.847 5.943 41.103 1.00 52.00 111 ILE A O 1
#